Protein AF-A0A5P9HZI8-F1 (afdb_monomer_lite)

Structure (mmCIF, N/CA/C/O backbone):
data_AF-A0A5P9HZI8-F1
#
_entry.id   AF-A0A5P9HZI8-F1
#
loop_
_atom_site.group_PDB
_atom_site.id
_atom_site.type_symbol
_atom_site.label_atom_id
_atom_site.label_alt_id
_atom_site.label_comp_id
_atom_site.label_asym_id
_atom_site.label_entity_id
_atom_site.label_seq_id
_atom_site.pdbx_PDB_ins_code
_atom_site.Cartn_x
_atom_site.Cartn_y
_atom_site.Cartn_z
_atom_site.occupancy
_atom_site.B_iso_or_equiv
_atom_site.auth_seq_id
_atom_site.auth_comp_id
_atom_site.auth_asym_id
_atom_site.auth_atom_id
_atom_site.pdbx_PDB_model_num
ATOM 1 N N . MET A 1 1 ? -30.178 37.970 16.344 1.00 50.88 1 MET A N 1
ATOM 2 C CA . MET A 1 1 ? -30.312 36.517 16.113 1.00 50.88 1 MET A CA 1
ATOM 3 C C . MET A 1 1 ? -30.173 36.261 14.622 1.00 50.88 1 MET A C 1
ATOM 5 O O . MET A 1 1 ? -31.106 36.548 13.890 1.00 50.88 1 MET A O 1
ATOM 9 N N . VAL A 1 2 ? -29.017 35.777 14.167 1.00 48.56 2 VAL A N 1
ATOM 10 C CA . VAL A 1 2 ? -28.893 35.142 12.847 1.00 48.56 2 VAL A CA 1
ATOM 11 C C . VAL A 1 2 ? -28.293 33.771 13.100 1.00 48.56 2 VAL A C 1
ATOM 13 O O . VAL A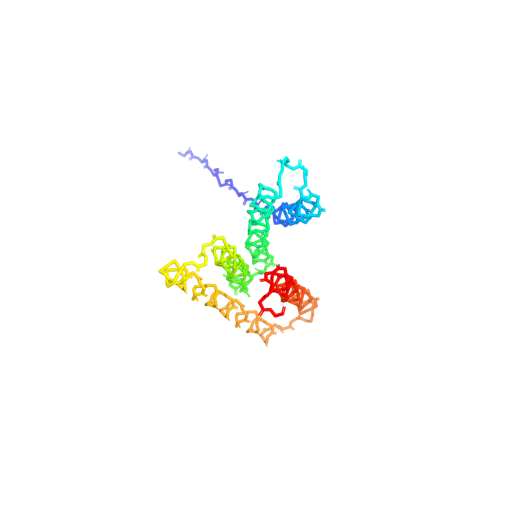 1 2 ? -27.108 33.619 13.374 1.00 48.56 2 VAL A O 1
ATOM 16 N N . ASN A 1 3 ? -29.199 32.802 13.122 1.00 58.09 3 ASN A N 1
ATOM 17 C CA . ASN A 1 3 ? -28.928 31.382 13.072 1.00 58.09 3 ASN A CA 1
ATOM 18 C C . ASN A 1 3 ? -28.465 31.066 11.646 1.00 58.09 3 ASN A C 1
ATOM 20 O O . ASN A 1 3 ? -29.224 31.297 10.712 1.00 58.09 3 ASN A O 1
ATOM 24 N N . ASN A 1 4 ? -27.243 30.569 11.481 1.00 48.00 4 ASN A N 1
ATOM 25 C CA . ASN A 1 4 ? -26.847 29.841 10.281 1.00 48.00 4 ASN A CA 1
ATOM 26 C C . ASN A 1 4 ? -25.904 28.715 10.696 1.00 48.00 4 ASN A C 1
ATOM 28 O O . ASN A 1 4 ? -24.690 28.759 10.508 1.00 48.00 4 ASN A O 1
ATOM 32 N N . ASN A 1 5 ? -26.520 27.688 11.281 1.00 50.75 5 ASN A N 1
ATOM 33 C CA . ASN A 1 5 ? -25.988 26.337 11.362 1.00 50.75 5 ASN A CA 1
ATOM 34 C C . ASN A 1 5 ? -25.784 25.768 9.946 1.00 50.75 5 ASN A C 1
ATOM 36 O O . ASN A 1 5 ? -26.508 24.878 9.514 1.00 50.75 5 ASN A O 1
ATOM 40 N N . ALA A 1 6 ? -24.772 26.246 9.228 1.00 46.34 6 ALA A N 1
ATOM 41 C CA . ALA A 1 6 ? -24.190 25.519 8.108 1.00 46.34 6 ALA A CA 1
ATOM 42 C C . ALA A 1 6 ? -23.081 24.600 8.642 1.00 46.34 6 ALA A C 1
ATOM 44 O O . ALA A 1 6 ? -21.942 24.632 8.186 1.00 46.34 6 ALA A O 1
ATOM 45 N N . ASN A 1 7 ? -23.420 23.763 9.629 1.00 43.84 7 ASN A N 1
ATOM 46 C CA . ASN A 1 7 ? -22.669 22.538 9.865 1.00 43.84 7 ASN A CA 1
ATOM 47 C C . ASN A 1 7 ? -23.012 21.617 8.695 1.00 43.84 7 ASN A C 1
ATOM 49 O O . ASN A 1 7 ? -23.912 20.781 8.776 1.00 43.84 7 ASN A O 1
ATOM 53 N N . ILE A 1 8 ? -22.329 21.833 7.569 1.00 50.44 8 ILE A N 1
ATOM 54 C CA . ILE A 1 8 ? -22.247 20.865 6.487 1.00 50.44 8 ILE A CA 1
ATOM 55 C C . ILE A 1 8 ? -21.550 19.664 7.120 1.00 50.44 8 ILE A C 1
ATOM 57 O O . ILE A 1 8 ? -20.326 19.578 7.154 1.00 50.44 8 ILE A O 1
ATOM 61 N N . ASN A 1 9 ? -22.350 18.771 7.702 1.00 44.31 9 ASN A N 1
ATOM 62 C CA . ASN A 1 9 ? -21.956 17.414 8.017 1.00 44.31 9 ASN A CA 1
ATOM 63 C C . ASN A 1 9 ? -21.540 16.808 6.680 1.00 44.31 9 ASN A C 1
ATOM 65 O O . ASN A 1 9 ? -22.367 16.267 5.943 1.00 44.31 9 ASN A O 1
ATOM 69 N N . LYS A 1 10 ? -20.263 16.975 6.329 1.00 50.47 10 LYS A N 1
ATOM 70 C CA . LYS A 1 10 ? -19.607 16.233 5.268 1.00 50.47 10 LYS A CA 1
ATOM 71 C C . LYS A 1 10 ? -19.619 14.797 5.768 1.00 50.47 10 LYS A C 1
ATOM 73 O O . LYS A 1 10 ? -18.762 14.375 6.533 1.00 50.47 10 LYS A O 1
ATOM 78 N N . LYS A 1 11 ? -20.721 14.111 5.480 1.00 55.41 11 LYS A N 1
ATOM 79 C CA . LYS A 1 11 ? -20.898 12.704 5.780 1.00 55.41 11 LYS A CA 1
ATOM 80 C C . LYS A 1 11 ? -19.888 12.021 4.875 1.00 55.41 11 LYS A C 1
ATOM 82 O O . LYS A 1 11 ? -20.127 11.917 3.677 1.00 55.41 11 LYS A O 1
ATOM 87 N N . ASP A 1 12 ? -18.717 11.720 5.426 1.00 65.06 12 ASP A N 1
ATOM 88 C CA . ASP A 1 12 ? -17.673 11.007 4.708 1.00 65.06 12 ASP A CA 1
ATOM 89 C C . ASP A 1 12 ? -18.300 9.727 4.152 1.00 65.06 12 ASP A C 1
ATOM 91 O O . ASP A 1 12 ? -18.733 8.851 4.906 1.00 65.06 12 ASP A O 1
ATOM 95 N N . ASP A 1 13 ? -18.435 9.662 2.828 1.00 85.38 13 ASP A N 1
ATOM 96 C CA . ASP A 1 13 ? -19.006 8.511 2.143 1.00 85.38 13 ASP A CA 1
ATOM 97 C C . ASP A 1 13 ? -17.926 7.429 2.066 1.00 85.38 13 ASP A C 1
ATOM 99 O O . ASP A 1 13 ? -17.204 7.293 1.079 1.00 85.38 13 ASP A O 1
ATOM 103 N N . VAL A 1 14 ? -17.758 6.712 3.180 1.00 88.50 14 VAL A N 1
ATOM 104 C CA . VAL A 1 14 ? -16.782 5.624 3.317 1.00 88.50 14 VAL A CA 1
ATOM 105 C C . VAL A 1 14 ? -16.928 4.584 2.191 1.00 88.50 14 VAL A C 1
ATOM 107 O O . VAL A 1 14 ? -15.905 4.208 1.618 1.00 88.50 14 VAL A O 1
ATOM 110 N N . PRO A 1 15 ? -18.147 4.149 1.791 1.00 91.69 15 PRO A N 1
ATOM 111 C CA . PRO A 1 15 ? -18.331 3.325 0.594 1.00 91.69 15 PRO A CA 1
ATOM 112 C C . PRO A 1 15 ? -17.703 3.912 -0.675 1.00 91.69 15 PRO A C 1
ATOM 114 O O . PRO A 1 15 ? -17.011 3.190 -1.395 1.00 91.69 15 PRO A O 1
ATOM 117 N N . PHE A 1 16 ? -17.903 5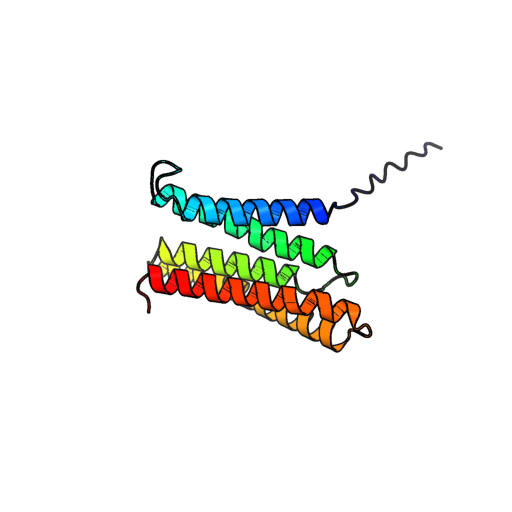.207 -0.942 1.00 93.31 16 PHE A N 1
ATOM 118 C CA . PHE A 1 16 ? -17.289 5.875 -2.091 1.00 93.31 16 PHE A CA 1
ATOM 119 C C . PHE A 1 16 ? -15.760 5.895 -1.986 1.00 93.31 16 PHE A C 1
ATOM 121 O O . PHE A 1 16 ? -15.079 5.577 -2.959 1.00 93.31 16 PHE A O 1
ATOM 128 N N . GLY A 1 17 ? -15.214 6.205 -0.807 1.00 92.62 17 GLY A N 1
ATOM 129 C CA . GLY A 1 17 ? -13.771 6.194 -0.563 1.00 92.62 17 GLY A CA 1
ATOM 130 C C . GLY A 1 17 ? -13.141 4.820 -0.815 1.00 92.62 17 GLY A C 1
ATOM 131 O O . GLY A 1 17 ? -12.161 4.713 -1.551 1.00 92.62 17 GLY A O 1
ATOM 132 N N . ILE A 1 18 ? -13.754 3.755 -0.292 1.00 90.81 18 ILE A N 1
ATOM 133 C CA . ILE A 1 18 ? -13.330 2.367 -0.533 1.00 90.81 18 ILE A CA 1
ATOM 134 C C . ILE A 1 18 ? -13.412 2.026 -2.027 1.00 90.81 18 ILE A C 1
ATOM 136 O O . ILE A 1 18 ? -12.470 1.460 -2.584 1.00 90.81 18 ILE A O 1
ATOM 140 N N . GLY A 1 19 ? -14.513 2.393 -2.693 1.00 94.25 19 GLY A N 1
ATOM 141 C CA . GLY A 1 19 ? -14.688 2.185 -4.132 1.00 94.25 19 GLY A CA 1
ATOM 142 C C . GLY A 1 19 ? -13.618 2.895 -4.965 1.00 94.25 19 GLY A C 1
ATOM 143 O O . GLY A 1 19 ? -13.073 2.312 -5.905 1.00 94.25 19 GLY A O 1
ATOM 144 N N . LEU A 1 20 ? -13.254 4.120 -4.586 1.00 95.69 20 LEU A N 1
ATOM 145 C CA . LEU A 1 20 ? -12.189 4.886 -5.226 1.00 95.69 20 LEU A CA 1
ATOM 146 C C . LEU A 1 20 ? -10.823 4.215 -5.030 1.00 95.69 20 LEU A C 1
ATOM 148 O O . LEU A 1 20 ? -10.078 4.053 -5.996 1.00 95.69 20 LEU A O 1
ATOM 152 N N . SER A 1 21 ? -10.510 3.759 -3.813 1.00 94.19 21 SER A N 1
ATOM 153 C CA . SER A 1 21 ? -9.269 3.029 -3.528 1.00 94.19 21 SER A CA 1
ATOM 154 C C . SER A 1 21 ? -9.149 1.749 -4.353 1.00 94.19 21 SER A C 1
ATOM 156 O O . SER A 1 21 ? -8.117 1.527 -4.986 1.00 94.19 21 SER A O 1
ATOM 158 N N . PHE A 1 22 ? -10.210 0.938 -4.422 1.00 92.44 22 PHE A N 1
ATOM 159 C CA . PHE A 1 22 ? -10.226 -0.249 -5.281 1.00 92.44 22 PHE A CA 1
ATOM 160 C C . PHE A 1 22 ? -10.112 0.097 -6.765 1.00 92.44 22 PHE A C 1
ATOM 162 O O . PHE A 1 22 ? -9.413 -0.606 -7.488 1.00 92.44 22 PHE A O 1
ATOM 169 N N . SER A 1 23 ? -10.732 1.188 -7.221 1.00 96.94 23 SER A N 1
ATOM 170 C CA . SER A 1 23 ? -10.614 1.639 -8.613 1.00 96.94 23 SER A CA 1
ATOM 171 C C . SER A 1 23 ? -9.161 1.950 -8.975 1.00 96.94 23 SER A C 1
ATOM 173 O O . SER A 1 23 ? -8.685 1.502 -10.014 1.00 96.94 23 SER A O 1
ATOM 175 N N . PHE A 1 24 ? -8.423 2.632 -8.093 1.00 96.38 24 PHE A N 1
ATOM 176 C CA . PHE A 1 24 ? -6.991 2.874 -8.285 1.00 96.38 24 PHE A CA 1
ATOM 177 C C . PHE A 1 24 ? -6.166 1.582 -8.291 1.00 96.38 24 PHE A C 1
ATOM 179 O O . PHE A 1 24 ? -5.290 1.430 -9.141 1.00 96.38 24 PHE A O 1
ATOM 186 N N . ILE A 1 25 ? -6.458 0.635 -7.392 1.00 90.38 25 ILE A N 1
ATOM 187 C CA . ILE A 1 25 ? -5.768 -0.665 -7.344 1.00 90.38 25 ILE A CA 1
ATOM 188 C C . ILE A 1 25 ? -6.014 -1.459 -8.634 1.00 90.38 25 ILE A C 1
ATOM 190 O O . ILE A 1 25 ? -5.065 -1.940 -9.250 1.00 90.38 25 ILE A O 1
ATOM 194 N N . PHE A 1 26 ? -7.268 -1.580 -9.078 1.00 92.50 26 PHE A N 1
ATOM 195 C CA . PHE A 1 26 ? -7.599 -2.314 -10.300 1.00 92.50 26 PHE A CA 1
ATOM 196 C C . PHE A 1 26 ? -7.035 -1.644 -11.549 1.00 92.50 26 PHE A C 1
ATOM 198 O O . PHE A 1 26 ? -6.512 -2.337 -12.420 1.00 92.50 26 PHE A O 1
ATOM 205 N N . LEU A 1 27 ? -7.073 -0.312 -11.616 1.00 95.06 27 LEU A N 1
ATOM 206 C CA . LEU A 1 27 ? -6.459 0.438 -12.706 1.00 95.06 27 LEU A CA 1
ATOM 207 C C . LEU A 1 27 ? -4.940 0.218 -12.749 1.00 95.06 27 LEU A C 1
ATOM 209 O O . LEU A 1 27 ? -4.393 -0.018 -13.823 1.00 95.06 27 LEU A O 1
ATOM 213 N N . ALA A 1 28 ? -4.269 0.231 -11.592 1.00 90.94 28 ALA A N 1
ATOM 214 C CA . ALA A 1 28 ? -2.839 -0.052 -11.494 1.00 90.94 28 ALA A CA 1
ATOM 215 C C . ALA A 1 28 ? -2.498 -1.452 -12.017 1.00 90.94 28 ALA A C 1
ATOM 217 O O . ALA A 1 28 ? -1.572 -1.598 -12.813 1.00 90.94 28 ALA A O 1
ATOM 218 N N . ILE A 1 29 ? -3.262 -2.468 -11.597 1.00 89.56 29 ILE A N 1
ATOM 219 C CA . ILE A 1 29 ? -3.078 -3.859 -12.034 1.00 89.56 29 ILE A CA 1
ATOM 220 C C . ILE A 1 29 ? -3.297 -3.979 -13.543 1.00 89.56 29 ILE A C 1
ATOM 222 O O . ILE A 1 29 ? -2.466 -4.571 -14.227 1.00 89.56 29 ILE A O 1
ATOM 226 N N . PHE A 1 30 ? -4.382 -3.401 -14.064 1.00 92.81 30 PHE A N 1
ATOM 227 C CA . PHE A 1 30 ? -4.687 -3.428 -15.492 1.00 92.81 30 PHE A CA 1
ATOM 228 C C . PHE A 1 30 ? -3.549 -2.817 -16.314 1.00 92.81 30 PHE A C 1
ATOM 230 O O . PHE A 1 30 ? -3.026 -3.471 -17.210 1.00 92.81 30 PHE A O 1
ATOM 237 N N . ILE A 1 31 ? -3.118 -1.602 -15.970 1.00 91.38 31 ILE A N 1
ATOM 238 C CA . ILE A 1 31 ? -2.050 -0.907 -16.696 1.00 91.38 31 ILE A CA 1
ATOM 239 C C . ILE A 1 31 ? -0.744 -1.702 -16.611 1.00 91.38 31 ILE A C 1
ATOM 241 O O . ILE A 1 31 ? -0.112 -1.935 -17.634 1.00 91.38 31 ILE A O 1
ATOM 245 N N . TYR A 1 32 ? -0.382 -2.211 -15.431 1.00 87.38 32 TYR A N 1
ATOM 246 C CA . TYR A 1 32 ? 0.825 -3.024 -15.258 1.00 87.38 32 TYR A CA 1
ATOM 247 C C . TYR A 1 32 ? 0.830 -4.300 -16.121 1.00 87.38 32 TYR A C 1
ATOM 249 O O . TYR A 1 32 ? 1.878 -4.692 -16.626 1.00 87.38 32 TYR A O 1
ATOM 257 N N . MET A 1 33 ? -0.328 -4.939 -16.331 1.00 87.50 33 MET A N 1
ATOM 258 C CA . MET A 1 33 ? -0.442 -6.134 -17.181 1.00 87.50 33 MET A CA 1
ATOM 259 C C . MET A 1 33 ? -0.313 -5.846 -18.684 1.00 87.50 33 MET A C 1
ATOM 261 O O . MET A 1 33 ? -0.009 -6.762 -19.445 1.00 87.50 33 MET A O 1
ATOM 265 N N . TYR A 1 34 ? -0.514 -4.598 -19.112 1.00 91.00 34 TYR A N 1
ATOM 266 C CA . TYR A 1 34 ? -0.401 -4.173 -20.507 1.00 91.00 34 TYR A CA 1
ATOM 267 C C . TYR A 1 34 ? 0.677 -3.087 -20.638 1.00 91.00 34 TYR A C 1
ATOM 269 O O . TYR A 1 34 ? 0.351 -1.906 -20.768 1.00 91.00 34 TYR A O 1
ATOM 277 N N . PRO A 1 35 ? 1.974 -3.455 -20.628 1.00 85.69 35 PRO A N 1
ATOM 278 C CA . PRO A 1 35 ? 3.082 -2.503 -20.532 1.00 85.69 35 PRO A CA 1
ATOM 279 C C . PRO A 1 35 ? 3.150 -1.468 -21.662 1.00 85.69 35 PRO A C 1
ATOM 281 O O . PRO A 1 35 ? 3.720 -0.396 -21.465 1.00 85.69 35 PRO A O 1
ATOM 284 N N . GLU A 1 36 ? 2.539 -1.738 -22.816 1.00 91.19 36 GLU A N 1
ATOM 285 C CA . GLU A 1 36 ? 2.472 -0.798 -23.942 1.00 91.19 36 GLU A CA 1
ATOM 286 C C . GLU A 1 36 ? 1.238 0.120 -23.928 1.00 91.19 36 GLU A C 1
ATOM 288 O O . GLU A 1 36 ? 1.154 1.034 -24.744 1.00 91.19 36 GLU A O 1
ATOM 293 N N . TYR A 1 37 ? 0.302 -0.054 -22.987 1.00 92.31 37 TYR A N 1
ATOM 294 C CA . TYR A 1 37 ? -0.956 0.705 -22.943 1.00 92.31 37 TYR A CA 1
ATOM 295 C C . TYR A 1 37 ? -0.744 2.226 -22.864 1.00 92.31 37 TYR A C 1
ATOM 297 O O . TYR A 1 37 ? -1.492 2.988 -23.472 1.00 92.31 37 TYR A O 1
ATOM 305 N N . LEU A 1 38 ? 0.294 2.675 -22.147 1.00 92.19 38 LEU A N 1
ATOM 306 C CA . LEU A 1 38 ? 0.663 4.093 -22.025 1.00 92.19 38 LEU A CA 1
ATOM 307 C C . LEU A 1 38 ? 1.816 4.512 -22.956 1.00 92.19 38 LEU A C 1
ATOM 309 O O . LEU A 1 38 ? 2.452 5.539 -22.726 1.00 92.19 38 LEU A O 1
ATOM 313 N N . GLY A 1 39 ? 2.108 3.728 -23.998 1.00 88.88 39 GLY A N 1
ATOM 314 C CA . GLY A 1 39 ? 3.145 4.048 -24.986 1.00 88.88 39 GLY A CA 1
ATOM 315 C C . GLY A 1 39 ? 4.575 3.699 -24.562 1.00 88.88 39 GLY A C 1
ATOM 316 O O . GLY A 1 39 ? 5.521 4.061 -25.258 1.00 88.88 39 GLY A O 1
ATOM 317 N N . GLY A 1 40 ? 4.758 2.994 -23.441 1.00 88.50 40 GLY A N 1
ATOM 318 C CA . GLY A 1 40 ? 6.058 2.460 -23.038 1.00 88.50 40 GLY A CA 1
ATOM 319 C C . GLY A 1 40 ? 6.051 1.823 -21.651 1.00 88.50 40 GLY A C 1
ATOM 320 O O . GLY A 1 40 ? 5.392 2.313 -20.732 1.00 88.50 40 GLY A O 1
ATOM 321 N N . SER A 1 41 ? 6.845 0.763 -21.481 1.00 86.38 41 SER A N 1
ATOM 322 C CA . SER A 1 41 ? 6.914 -0.015 -20.236 1.00 86.38 41 SER A CA 1
ATOM 323 C C . SER A 1 41 ? 7.311 0.833 -19.024 1.00 86.38 41 SER A C 1
ATOM 325 O O . SER A 1 41 ? 6.725 0.690 -17.954 1.00 86.38 41 SER A O 1
ATOM 327 N N . THR A 1 42 ? 8.244 1.774 -19.183 1.00 84.81 42 THR A N 1
ATOM 328 C CA . THR A 1 42 ? 8.676 2.668 -18.098 1.00 84.81 42 THR A CA 1
ATOM 329 C C . THR A 1 42 ? 7.549 3.582 -17.616 1.00 84.81 42 THR A C 1
ATOM 331 O O . THR A 1 42 ? 7.324 3.693 -16.412 1.00 84.81 42 THR A O 1
ATOM 334 N N . VAL A 1 43 ? 6.814 4.214 -18.539 1.00 88.12 43 VAL A N 1
ATOM 335 C CA . VAL A 1 43 ? 5.693 5.112 -18.204 1.00 88.12 43 VAL A CA 1
ATOM 336 C C . VAL A 1 43 ? 4.583 4.326 -17.516 1.00 88.12 43 VAL A C 1
ATOM 338 O O . VAL A 1 43 ? 4.069 4.755 -16.483 1.00 88.12 43 VAL A O 1
ATOM 341 N N . THR A 1 44 ? 4.278 3.143 -18.046 1.00 89.81 44 THR A N 1
ATOM 342 C CA . THR A 1 44 ? 3.333 2.192 -17.463 1.00 89.81 44 THR A CA 1
ATOM 343 C C . THR A 1 44 ? 3.696 1.851 -16.021 1.00 89.81 44 THR A C 1
ATOM 345 O O . THR A 1 44 ? 2.850 2.015 -15.144 1.00 89.81 44 THR A O 1
ATOM 348 N N . ILE A 1 45 ? 4.946 1.454 -15.752 1.00 85.25 45 ILE A N 1
ATOM 349 C CA . ILE A 1 45 ? 5.402 1.091 -14.401 1.00 85.25 45 ILE A CA 1
ATOM 350 C C . ILE A 1 45 ? 5.270 2.272 -13.436 1.00 85.25 45 ILE A C 1
ATOM 352 O O . ILE A 1 45 ? 4.797 2.095 -12.311 1.00 85.25 45 ILE A O 1
ATOM 356 N N . ILE A 1 46 ? 5.666 3.478 -13.852 1.00 87.69 46 ILE A N 1
ATOM 357 C CA . ILE A 1 46 ? 5.573 4.679 -13.008 1.00 87.69 46 ILE A CA 1
ATOM 358 C C . ILE A 1 46 ? 4.107 4.990 -12.690 1.00 87.69 46 ILE A C 1
ATOM 360 O O . ILE A 1 46 ? 3.751 5.193 -11.529 1.00 87.69 46 ILE A O 1
ATOM 364 N N . PHE A 1 47 ? 3.238 4.983 -13.700 1.00 92.19 47 PHE A N 1
ATOM 365 C CA . PHE A 1 47 ? 1.825 5.299 -13.517 1.00 92.19 47 PHE A CA 1
ATOM 366 C C . PHE A 1 47 ? 1.113 4.257 -12.645 1.00 92.19 47 PHE A C 1
ATOM 368 O O . PHE A 1 47 ? 0.428 4.620 -11.687 1.00 92.19 47 PHE A O 1
ATOM 375 N N . SER A 1 48 ? 1.331 2.961 -12.905 1.00 88.56 48 SER A N 1
ATOM 376 C CA . SER A 1 48 ? 0.770 1.886 -12.080 1.00 88.56 48 SER A CA 1
ATOM 377 C C . SER A 1 48 ? 1.245 1.984 -10.631 1.00 88.56 48 SER A C 1
ATOM 379 O O . SER A 1 48 ? 0.460 1.781 -9.708 1.00 88.56 48 SER A O 1
ATOM 381 N N . SER A 1 49 ? 2.510 2.361 -10.427 1.00 86.75 49 SER A N 1
ATOM 382 C CA . SER A 1 49 ? 3.113 2.543 -9.104 1.00 86.75 49 SER A CA 1
ATOM 383 C C . SER A 1 49 ? 2.467 3.677 -8.302 1.00 86.75 49 SER A C 1
ATOM 385 O O . SER A 1 49 ? 2.233 3.542 -7.103 1.00 86.75 49 SER A O 1
ATOM 387 N N . ILE A 1 50 ? 2.128 4.788 -8.957 1.00 92.25 50 ILE A N 1
ATOM 388 C CA . ILE A 1 50 ? 1.419 5.901 -8.312 1.00 92.25 50 ILE A CA 1
ATOM 389 C C . ILE A 1 50 ? -0.015 5.487 -7.966 1.00 92.25 50 ILE A C 1
ATOM 391 O O . ILE A 1 50 ? -0.472 5.718 -6.846 1.00 92.25 50 ILE A O 1
ATOM 395 N N . CYS A 1 51 ? -0.720 4.840 -8.899 1.00 93.69 51 CYS A N 1
ATOM 396 C CA . CYS A 1 51 ? -2.090 4.381 -8.672 1.00 93.69 51 CYS A CA 1
ATOM 397 C C . CYS A 1 51 ? -2.181 3.395 -7.501 1.00 93.69 51 CYS A C 1
ATOM 399 O O . CYS A 1 51 ? -3.027 3.572 -6.626 1.00 93.69 51 CYS A O 1
ATOM 401 N N . ILE A 1 52 ? -1.298 2.395 -7.428 1.00 90.12 52 ILE A N 1
ATOM 402 C CA . ILE A 1 52 ? -1.333 1.422 -6.330 1.00 90.12 52 ILE A CA 1
ATOM 403 C C . ILE A 1 52 ? -0.998 2.075 -4.982 1.00 90.12 52 ILE A C 1
ATOM 405 O O . ILE A 1 52 ? -1.635 1.748 -3.984 1.00 90.12 52 ILE A O 1
ATOM 409 N N . LEU A 1 53 ? -0.079 3.047 -4.944 1.00 91.38 53 LEU A N 1
ATOM 410 C CA . LEU A 1 53 ? 0.265 3.780 -3.723 1.00 91.38 53 LEU A CA 1
ATOM 411 C C . LEU A 1 53 ? -0.938 4.566 -3.186 1.00 91.38 53 LEU A C 1
ATOM 413 O O . LEU A 1 53 ? -1.289 4.427 -2.014 1.00 91.38 53 LEU A O 1
ATOM 417 N N . ILE A 1 54 ? -1.622 5.320 -4.053 1.00 94.00 54 ILE A N 1
ATOM 418 C CA . ILE A 1 54 ? -2.857 6.040 -3.698 1.00 94.00 54 ILE A CA 1
ATOM 419 C C . ILE A 1 54 ? -3.936 5.052 -3.242 1.00 94.00 54 ILE A C 1
ATOM 421 O O . ILE A 1 54 ? -4.600 5.281 -2.231 1.00 94.00 54 ILE A O 1
ATOM 425 N N . GLY A 1 55 ? -4.089 3.941 -3.963 1.00 93.00 55 GLY A N 1
ATOM 426 C CA . GLY A 1 55 ? -5.065 2.902 -3.657 1.00 93.00 55 GLY A CA 1
ATOM 427 C C . GLY A 1 55 ? -4.858 2.279 -2.278 1.00 93.00 55 GLY A C 1
ATOM 428 O O . GLY A 1 55 ? -5.790 2.238 -1.481 1.00 93.00 55 GLY A O 1
ATOM 429 N N . VAL A 1 56 ? -3.637 1.842 -1.961 1.00 90.62 56 VAL A N 1
ATOM 430 C CA . VAL A 1 56 ? -3.307 1.180 -0.687 1.00 90.62 56 VAL A CA 1
ATOM 431 C C . VAL A 1 56 ? -3.407 2.143 0.496 1.00 90.62 56 VAL A C 1
ATOM 433 O O . VAL A 1 56 ? -4.008 1.798 1.517 1.00 90.62 56 VAL A O 1
ATOM 436 N N . MET A 1 57 ? -2.864 3.359 0.365 1.00 93.81 57 MET A N 1
ATOM 437 C CA . MET A 1 57 ? -2.936 4.363 1.432 1.00 93.81 57 MET A CA 1
ATOM 438 C C . MET A 1 57 ? -4.377 4.819 1.667 1.00 93.81 57 MET A C 1
ATOM 440 O O . MET A 1 57 ? -4.830 4.858 2.811 1.00 93.81 57 MET A O 1
ATOM 444 N N . GLY A 1 58 ? -5.111 5.107 0.588 1.00 93.19 58 GLY A N 1
ATOM 445 C CA . GLY A 1 58 ? -6.521 5.481 0.651 1.00 93.19 58 GLY A CA 1
ATOM 446 C C . GLY A 1 58 ? -7.369 4.390 1.300 1.00 93.19 58 GLY A C 1
ATOM 447 O O . GLY A 1 58 ? -8.153 4.687 2.198 1.00 93.19 58 GLY A O 1
ATOM 448 N N . LEU A 1 59 ? -7.140 3.123 0.938 1.00 92.12 59 LEU A N 1
ATOM 449 C CA . LEU A 1 59 ? -7.882 2.002 1.506 1.00 92.12 59 LEU A CA 1
ATOM 450 C C . LEU A 1 59 ? -7.672 1.91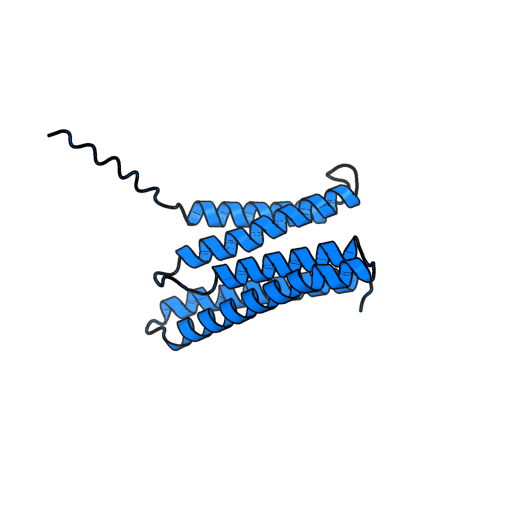7 3.020 1.00 92.12 59 LEU A C 1
ATOM 452 O O . LEU A 1 59 ? -8.643 1.790 3.757 1.00 92.12 59 LEU A O 1
ATOM 456 N N . GLY A 1 60 ? -6.431 2.031 3.503 1.00 91.06 60 GLY A N 1
ATOM 457 C CA . GLY A 1 60 ? -6.157 2.018 4.943 1.00 91.06 60 GLY A CA 1
ATOM 458 C C . GLY A 1 60 ? -6.858 3.149 5.699 1.00 91.06 60 GLY A C 1
ATOM 459 O O . GLY A 1 60 ? -7.443 2.918 6.758 1.00 91.06 60 GLY A O 1
ATOM 460 N N . ILE A 1 61 ? -6.861 4.358 5.129 1.00 92.38 61 ILE A N 1
ATOM 461 C CA . ILE A 1 61 ? -7.540 5.524 5.710 1.00 92.38 61 ILE A CA 1
ATOM 462 C C . ILE A 1 61 ? -9.055 5.296 5.782 1.00 92.38 61 ILE A C 1
ATOM 464 O O . ILE A 1 61 ? -9.659 5.534 6.827 1.00 92.38 61 ILE A O 1
ATOM 468 N N . GLU A 1 62 ? -9.679 4.814 4.707 1.00 91.62 62 GLU A N 1
ATOM 469 C CA . GLU A 1 62 ? -11.130 4.590 4.674 1.00 91.62 62 GLU A CA 1
ATOM 470 C C . GLU A 1 62 ? -11.557 3.396 5.541 1.00 91.62 62 GLU A C 1
ATOM 472 O O . GLU A 1 62 ? -12.565 3.467 6.244 1.00 91.62 62 GLU A O 1
ATOM 477 N N . LEU A 1 63 ? -10.755 2.327 5.596 1.00 89.06 63 LEU A N 1
ATOM 478 C CA . LEU A 1 63 ? -10.982 1.202 6.508 1.00 89.06 63 LEU A CA 1
ATOM 479 C C . LEU A 1 63 ? -10.907 1.629 7.978 1.00 89.06 63 LEU A C 1
ATOM 481 O O . LEU A 1 63 ? -11.665 1.118 8.804 1.00 89.06 63 LEU A O 1
ATOM 485 N N . ASN A 1 64 ? -10.049 2.594 8.317 1.00 89.31 64 ASN A N 1
ATOM 486 C CA . ASN A 1 64 ? -9.993 3.134 9.674 1.00 89.31 64 ASN A CA 1
ATOM 487 C C . ASN A 1 64 ? -11.313 3.811 10.071 1.00 89.31 64 ASN A C 1
ATOM 489 O O . ASN A 1 64 ? -11.745 3.668 11.212 1.00 89.31 64 ASN A O 1
ATOM 493 N N . LYS A 1 65 ? -11.992 4.477 9.125 1.00 87.25 65 LYS A N 1
ATOM 494 C CA . LYS A 1 65 ? -13.296 5.123 9.360 1.00 87.25 65 LYS A CA 1
ATOM 495 C C . LYS A 1 65 ? -14.438 4.129 9.574 1.00 87.25 65 LYS A C 1
ATOM 497 O O . LYS A 1 65 ? -15.425 4.481 10.213 1.00 87.25 65 LYS A O 1
ATOM 502 N N . LEU A 1 66 ? -14.321 2.894 9.071 1.00 83.12 66 LEU A N 1
ATOM 503 C CA . LEU A 1 66 ? -15.303 1.834 9.344 1.00 83.12 66 LEU A CA 1
ATOM 504 C C . LEU A 1 66 ? -15.272 1.362 10.799 1.00 83.12 66 LEU A C 1
ATOM 506 O O . LEU A 1 66 ? -16.216 0.717 11.260 1.00 83.12 66 LEU A O 1
ATOM 510 N N . ASN A 1 67 ? -14.192 1.645 11.524 1.00 73.38 67 ASN A N 1
ATOM 511 C CA . ASN A 1 67 ? -14.079 1.261 12.914 1.00 73.38 67 ASN A CA 1
ATOM 512 C C . ASN A 1 67 ? -14.593 2.386 13.818 1.00 73.38 67 ASN A C 1
ATOM 514 O O . ASN A 1 67 ? -14.105 3.509 13.781 1.00 73.38 67 ASN A O 1
ATOM 518 N N . GLU A 1 68 ? -15.526 2.066 14.714 1.00 68.06 68 GLU A N 1
ATOM 519 C CA . GLU A 1 68 ? -16.044 3.021 15.710 1.00 68.06 68 GLU A CA 1
ATOM 520 C C . GLU A 1 68 ? -14.962 3.509 16.695 1.00 68.06 68 GLU A C 1
ATOM 522 O O . GLU A 1 68 ? -15.153 4.484 17.423 1.00 68.06 68 GLU A O 1
ATOM 527 N N . ARG A 1 69 ? -13.807 2.831 16.748 1.00 66.56 69 ARG A N 1
ATOM 528 C CA . ARG A 1 69 ? -12.664 3.242 17.565 1.00 66.56 69 ARG A CA 1
ATOM 529 C C . ARG A 1 69 ? -11.768 4.186 16.779 1.00 66.56 69 ARG A C 1
ATOM 531 O O . ARG A 1 69 ? -11.273 3.827 15.720 1.00 66.56 69 ARG A O 1
ATOM 538 N N . LYS A 1 70 ? -11.448 5.330 17.390 1.00 63.28 70 LYS A N 1
ATOM 539 C CA . LYS A 1 70 ? -10.628 6.426 16.841 1.00 63.28 70 LYS A CA 1
ATOM 540 C C . LYS A 1 70 ? -9.173 6.057 16.466 1.00 63.28 70 LYS A C 1
ATOM 542 O O . LYS A 1 70 ? -8.390 6.953 16.186 1.00 63.28 70 LYS A O 1
ATOM 547 N N . ASN A 1 71 ? -8.785 4.781 16.514 1.00 72.81 71 ASN A N 1
ATOM 548 C CA . ASN A 1 71 ? -7.439 4.311 16.186 1.00 72.81 71 ASN A CA 1
ATOM 549 C C . ASN A 1 71 ? -7.452 2.796 15.911 1.00 72.81 71 ASN A C 1
ATOM 551 O O . ASN A 1 71 ? -7.001 1.987 16.728 1.00 72.81 71 ASN A O 1
ATOM 555 N N . SER A 1 72 ? -8.068 2.381 14.802 1.00 81.88 72 SER A N 1
ATOM 556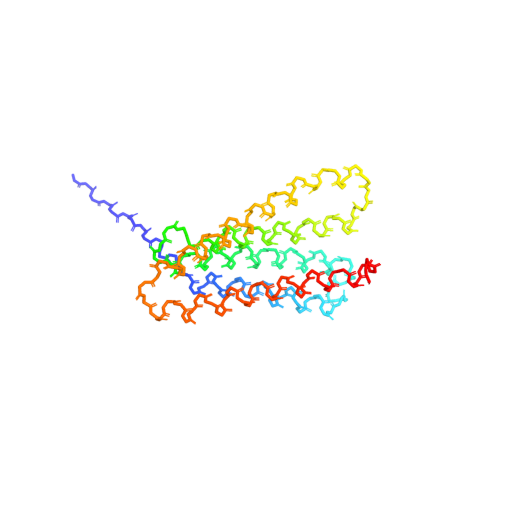 C CA . SER A 1 72 ? -8.158 0.952 14.474 1.00 81.88 72 SER A CA 1
ATOM 557 C C . SER A 1 72 ? -6.802 0.331 14.126 1.00 81.88 72 SER A C 1
ATOM 559 O O . SER A 1 72 ? -6.619 -0.870 14.311 1.00 81.88 72 SER A O 1
ATOM 561 N N . GLY A 1 73 ? -5.861 1.157 13.655 1.00 88.06 73 GLY A N 1
ATOM 562 C CA . GLY A 1 73 ? -4.580 0.737 13.099 1.00 88.06 73 GLY A CA 1
ATOM 563 C C . GLY A 1 73 ? -4.585 0.562 11.578 1.00 88.06 73 GLY A C 1
ATOM 564 O O . GLY A 1 73 ? -3.508 0.427 11.002 1.00 88.06 73 GLY A O 1
ATOM 565 N N . PHE A 1 74 ? -5.749 0.592 10.912 1.00 90.19 74 PHE A N 1
ATOM 566 C CA . PHE A 1 74 ? -5.832 0.445 9.451 1.00 90.19 74 PHE A CA 1
ATOM 567 C C . PHE A 1 74 ? -5.175 1.602 8.686 1.00 90.19 74 PHE A C 1
ATOM 569 O O . PHE A 1 74 ? -4.588 1.378 7.629 1.00 90.19 74 PHE A O 1
ATOM 576 N N . ASP A 1 75 ? -5.225 2.817 9.227 1.00 92.81 75 ASP A N 1
ATOM 577 C CA . ASP A 1 75 ? -4.581 4.006 8.667 1.00 92.81 75 ASP A CA 1
ATOM 578 C C . ASP A 1 75 ? -3.055 3.885 8.703 1.00 92.81 75 ASP A C 1
ATOM 580 O O . ASP A 1 75 ? -2.406 3.983 7.663 1.00 92.81 75 ASP A O 1
ATOM 584 N N . ASN A 1 76 ? -2.489 3.585 9.873 1.00 94.06 76 ASN A N 1
ATOM 585 C CA . ASN A 1 76 ? -1.053 3.379 10.046 1.00 94.06 76 ASN A CA 1
ATOM 586 C C . ASN A 1 76 ? -0.553 2.212 9.191 1.00 94.06 76 ASN A C 1
ATOM 588 O O . ASN A 1 76 ? 0.494 2.327 8.553 1.00 94.06 76 ASN A O 1
ATOM 592 N N . LEU A 1 77 ? -1.325 1.121 9.119 1.00 92.50 77 LEU A N 1
ATOM 593 C CA . LEU A 1 77 ? -0.998 -0.019 8.270 1.00 92.50 77 LEU A CA 1
ATOM 594 C C . LEU A 1 77 ? -1.008 0.374 6.786 1.00 92.50 77 LEU A C 1
ATOM 596 O O . LEU A 1 77 ? -0.033 0.116 6.089 1.00 92.50 77 LEU A O 1
ATOM 600 N N . GLY A 1 78 ? -2.065 1.028 6.295 1.00 92.12 78 GLY A N 1
ATOM 601 C CA . GLY A 1 78 ? -2.158 1.448 4.892 1.00 92.12 78 GLY A CA 1
ATOM 602 C C . GLY A 1 78 ? -1.089 2.463 4.492 1.00 92.12 78 GLY A C 1
ATOM 603 O O . GLY A 1 78 ? -0.476 2.321 3.435 1.00 92.12 78 GLY A O 1
ATOM 604 N N . ILE A 1 79 ? -0.807 3.446 5.350 1.00 94.81 79 ILE A N 1
ATOM 605 C CA . ILE A 1 79 ? 0.273 4.421 5.143 1.00 94.81 79 ILE A CA 1
ATOM 606 C C . ILE A 1 79 ? 1.632 3.716 5.145 1.00 94.81 79 ILE A C 1
ATOM 608 O O . ILE A 1 79 ? 2.435 3.943 4.243 1.00 94.81 79 ILE A O 1
ATOM 612 N N . GLY A 1 80 ? 1.881 2.831 6.113 1.00 94.81 80 GLY A N 1
ATOM 613 C CA . GLY A 1 80 ? 3.127 2.073 6.203 1.00 94.81 80 GLY A CA 1
ATOM 614 C C . GLY A 1 80 ? 3.370 1.197 4.973 1.00 94.81 80 GLY A C 1
ATOM 615 O O . GLY A 1 80 ? 4.469 1.197 4.425 1.00 94.81 80 GLY A O 1
ATOM 616 N N . LEU A 1 81 ? 2.332 0.519 4.479 1.00 90.19 81 LEU A N 1
ATOM 617 C CA . LEU A 1 81 ? 2.392 -0.269 3.246 1.00 90.19 81 LEU A CA 1
ATOM 618 C C . LEU A 1 81 ? 2.626 0.597 2.005 1.00 90.19 81 LEU A C 1
ATOM 620 O O . LEU A 1 81 ? 3.437 0.234 1.156 1.00 90.19 81 LEU A O 1
ATOM 624 N N . GLY A 1 82 ? 1.973 1.757 1.916 1.00 90.81 82 GLY A N 1
ATOM 625 C CA . GLY A 1 82 ? 2.218 2.724 0.846 1.00 90.81 82 GLY A CA 1
ATOM 626 C C . GLY A 1 82 ? 3.661 3.231 0.834 1.00 90.81 82 GLY A C 1
ATOM 627 O O . GLY A 1 82 ? 4.291 3.268 -0.221 1.00 90.81 82 GLY A O 1
ATOM 628 N N . LEU A 1 83 ? 4.220 3.551 2.006 1.00 93.62 83 LEU A N 1
ATOM 629 C CA . LEU A 1 83 ? 5.621 3.959 2.148 1.00 93.62 83 LEU A CA 1
ATOM 630 C C . LEU A 1 83 ? 6.599 2.822 1.836 1.00 93.62 83 LEU A C 1
ATOM 632 O O . LEU A 1 83 ? 7.642 3.072 1.235 1.00 93.62 83 LEU A O 1
ATOM 636 N N . LEU A 1 84 ? 6.270 1.579 2.199 1.00 90.88 84 LEU A N 1
ATOM 637 C CA . LEU A 1 84 ? 7.085 0.414 1.847 1.00 90.88 84 LEU A CA 1
ATOM 638 C C . LEU A 1 84 ? 7.132 0.229 0.330 1.00 90.88 84 LEU A C 1
ATOM 640 O O . LEU A 1 84 ? 8.197 -0.003 -0.240 1.00 90.88 84 LEU A O 1
ATOM 644 N N . PHE A 1 85 ? 5.980 0.374 -0.324 1.00 87.00 85 PHE A N 1
ATOM 645 C CA . PHE A 1 85 ? 5.882 0.301 -1.773 1.00 87.00 85 PHE A CA 1
ATOM 646 C C . PHE A 1 85 ? 6.664 1.440 -2.441 1.00 87.00 85 PHE A C 1
ATOM 648 O O . PHE A 1 85 ? 7.447 1.194 -3.356 1.00 87.00 85 PHE A O 1
ATOM 655 N N . LEU A 1 86 ? 6.535 2.670 -1.929 1.00 89.81 86 LEU A N 1
ATOM 656 C CA . LEU A 1 86 ? 7.317 3.825 -2.376 1.00 89.81 86 LEU A CA 1
ATOM 657 C C . LEU A 1 86 ? 8.823 3.573 -2.268 1.00 89.81 86 LEU A C 1
ATOM 659 O O . LEU A 1 86 ? 9.563 3.845 -3.210 1.00 89.81 86 LEU A O 1
ATOM 663 N N . TRP A 1 87 ? 9.273 3.038 -1.132 1.00 93.06 87 TRP A N 1
ATOM 664 C CA . TRP A 1 87 ? 10.669 2.675 -0.929 1.00 93.06 87 TRP A CA 1
ATOM 665 C C . TRP A 1 87 ? 11.141 1.647 -1.964 1.00 93.06 87 TRP A C 1
ATOM 667 O O . TRP A 1 87 ? 12.192 1.846 -2.571 1.00 93.06 87 TRP A O 1
ATOM 677 N N . ALA A 1 88 ? 10.356 0.594 -2.212 1.00 86.19 88 ALA A N 1
ATOM 678 C CA . ALA A 1 88 ? 10.708 -0.446 -3.176 1.00 86.19 88 ALA A CA 1
ATOM 679 C C . ALA A 1 88 ? 10.853 0.115 -4.602 1.00 86.19 88 ALA A C 1
ATOM 681 O O . ALA A 1 88 ? 11.818 -0.205 -5.297 1.00 86.19 88 ALA A O 1
ATOM 682 N N . ILE A 1 89 ? 9.945 1.010 -5.011 1.00 85.88 89 ILE A N 1
ATOM 683 C CA . ILE A 1 89 ? 10.022 1.712 -6.300 1.00 85.88 89 ILE A CA 1
ATOM 684 C C . ILE A 1 89 ? 11.298 2.557 -6.379 1.00 85.88 89 ILE A C 1
ATOM 686 O O . ILE A 1 89 ? 12.037 2.475 -7.359 1.00 85.88 89 ILE A O 1
ATOM 690 N N . LEU A 1 90 ? 11.572 3.373 -5.356 1.00 88.56 90 LEU A N 1
ATOM 691 C CA . LEU A 1 90 ? 12.744 4.251 -5.350 1.00 88.56 90 LEU A CA 1
ATOM 692 C C . LEU A 1 90 ? 14.050 3.455 -5.390 1.00 88.56 90 LEU A C 1
ATOM 694 O O . LEU A 1 90 ? 14.954 3.820 -6.137 1.00 88.56 90 LEU A O 1
ATOM 698 N N . HIS A 1 91 ? 14.137 2.359 -4.636 1.00 88.00 91 HIS A N 1
ATOM 699 C CA . HIS A 1 91 ? 15.306 1.485 -4.645 1.00 88.00 91 HIS A CA 1
ATOM 700 C C . HIS A 1 91 ? 15.536 0.849 -6.022 1.00 88.00 91 HIS A C 1
ATOM 702 O O . HIS A 1 91 ? 16.676 0.769 -6.476 1.00 88.00 91 HIS A O 1
ATOM 708 N N . TYR A 1 92 ? 14.460 0.449 -6.707 1.00 84.06 92 TYR A N 1
ATOM 709 C CA . TYR A 1 92 ? 14.544 -0.126 -8.046 1.00 84.06 92 TYR A CA 1
ATOM 710 C C . TYR A 1 92 ? 15.079 0.863 -9.088 1.00 84.06 92 TYR A C 1
ATOM 712 O O . TYR A 1 92 ? 16.001 0.537 -9.833 1.00 84.06 92 TYR A O 1
ATOM 720 N N . PHE A 1 93 ? 14.512 2.070 -9.143 1.00 84.75 93 PHE A N 1
ATOM 721 C CA . PHE A 1 93 ? 14.903 3.063 -10.148 1.00 84.75 93 PHE A CA 1
ATOM 722 C C . PHE A 1 93 ? 16.233 3.755 -9.827 1.00 84.75 93 PHE A C 1
ATOM 724 O O . PHE A 1 93 ? 16.920 4.212 -10.740 1.00 84.75 93 PHE A O 1
ATOM 731 N N . PHE A 1 94 ? 16.613 3.827 -8.549 1.00 89.69 94 PHE A N 1
ATOM 732 C CA . PHE A 1 94 ? 17.814 4.525 -8.096 1.00 89.69 94 PHE A CA 1
ATOM 733 C C . PHE A 1 94 ? 18.673 3.645 -7.173 1.00 89.69 94 PHE A C 1
ATOM 735 O O . PHE A 1 94 ? 18.851 3.984 -6.000 1.00 89.69 94 PHE A O 1
ATOM 742 N N . PRO A 1 95 ? 19.286 2.557 -7.682 1.00 84.62 95 PRO A N 1
ATOM 743 C CA . PRO A 1 95 ? 20.081 1.619 -6.883 1.00 84.62 95 PRO A CA 1
ATOM 744 C C . PRO A 1 95 ? 21.476 2.169 -6.514 1.00 84.62 95 PRO A C 1
ATOM 746 O O . PRO A 1 95 ? 22.453 1.430 -6.408 1.00 84.62 95 PRO A O 1
ATOM 749 N N . TYR A 1 96 ? 21.602 3.483 -6.327 1.00 90.25 96 TYR A N 1
ATOM 750 C CA . TYR A 1 96 ? 22.847 4.142 -5.950 1.00 90.25 96 TYR A CA 1
ATOM 751 C C . TYR A 1 96 ? 23.032 4.113 -4.435 1.00 90.25 96 TYR A C 1
ATOM 753 O O . TYR A 1 96 ? 22.102 4.388 -3.680 1.00 90.25 96 TYR A O 1
ATOM 761 N N . LEU A 1 97 ? 24.262 3.872 -3.976 1.00 88.56 97 LEU A N 1
ATOM 762 C CA . LEU A 1 97 ? 24.576 3.722 -2.550 1.00 88.56 97 LEU A CA 1
ATOM 763 C C . LEU A 1 97 ? 24.116 4.923 -1.704 1.00 88.56 97 LEU A C 1
ATOM 765 O O . LEU A 1 97 ? 23.505 4.734 -0.656 1.00 88.56 97 LEU A O 1
ATOM 769 N N . LEU A 1 98 ? 24.351 6.153 -2.170 1.00 91.38 98 LEU A N 1
ATOM 770 C CA . LEU A 1 98 ? 23.923 7.368 -1.463 1.00 91.38 98 LEU A CA 1
ATOM 771 C C . LEU A 1 98 ? 22.398 7.526 -1.424 1.00 91.38 98 LEU A C 1
ATOM 773 O O . LEU A 1 98 ? 21.849 7.923 -0.398 1.00 91.38 98 LEU A O 1
ATOM 777 N N . VAL A 1 99 ? 21.708 7.190 -2.519 1.00 90.56 99 VAL A N 1
ATOM 778 C CA . VAL A 1 99 ? 20.241 7.246 -2.569 1.00 90.56 99 VAL A CA 1
ATOM 779 C C . VAL A 1 99 ? 19.651 6.200 -1.630 1.00 90.56 99 VAL A C 1
ATOM 781 O O . VAL A 1 99 ? 18.733 6.519 -0.882 1.00 90.56 99 VAL A O 1
ATOM 784 N N . ASN A 1 100 ? 20.239 5.002 -1.577 1.00 89.12 100 ASN A N 1
ATOM 785 C CA . ASN A 1 100 ? 19.842 3.934 -0.661 1.00 89.12 100 ASN A CA 1
ATOM 786 C C . ASN A 1 100 ? 19.913 4.370 0.809 1.00 89.12 100 ASN A C 1
ATOM 788 O O . ASN A 1 100 ? 18.979 4.104 1.563 1.00 89.12 100 ASN A O 1
ATOM 792 N N . TRP A 1 101 ? 20.965 5.095 1.207 1.00 93.75 101 TRP A N 1
ATOM 793 C CA . TRP A 1 101 ? 21.059 5.674 2.553 1.00 93.75 101 TRP A CA 1
ATOM 794 C C . TRP A 1 101 ? 19.947 6.684 2.846 1.00 93.75 101 TRP A C 1
ATOM 796 O O . TRP A 1 101 ? 19.401 6.687 3.948 1.00 93.75 101 TRP A O 1
ATOM 806 N N . LEU A 1 102 ? 19.577 7.512 1.868 1.00 93.00 102 LEU A N 1
ATOM 807 C CA . LEU A 1 102 ? 18.507 8.497 2.029 1.00 93.00 102 LEU A CA 1
ATOM 808 C C . LEU A 1 102 ? 17.125 7.831 2.131 1.00 93.00 102 LEU A C 1
ATOM 810 O O . LEU A 1 102 ? 16.346 8.143 3.032 1.00 93.00 102 LEU A O 1
ATOM 814 N N . ILE A 1 103 ? 16.819 6.882 1.241 1.00 93.81 103 ILE A N 1
ATOM 815 C CA . ILE A 1 103 ? 15.518 6.190 1.224 1.00 93.81 103 ILE A CA 1
ATOM 816 C C . ILE A 1 103 ? 15.358 5.208 2.392 1.00 93.81 103 ILE A C 1
ATOM 818 O O . ILE A 1 103 ? 14.238 4.799 2.689 1.00 93.81 103 ILE A O 1
ATOM 822 N N . LEU A 1 104 ? 16.435 4.865 3.105 1.00 92.50 104 LEU A N 1
ATOM 823 C CA . LEU A 1 104 ? 16.372 4.049 4.321 1.00 92.50 104 LEU A CA 1
ATOM 824 C C . LEU A 1 104 ? 15.503 4.701 5.410 1.00 92.50 104 LEU A C 1
ATOM 826 O O . LEU A 1 104 ? 14.834 4.003 6.168 1.00 92.50 104 LEU A O 1
ATOM 830 N N . ILE A 1 105 ? 15.426 6.036 5.435 1.00 94.44 105 ILE A N 1
ATOM 831 C CA . ILE A 1 105 ? 14.515 6.778 6.319 1.00 94.44 105 ILE A CA 1
ATOM 832 C C . ILE A 1 105 ? 13.048 6.482 5.964 1.00 94.44 105 ILE A C 1
ATOM 834 O O . ILE A 1 105 ? 12.224 6.281 6.855 1.00 94.44 105 ILE A O 1
ATOM 838 N N . ILE A 1 106 ? 12.717 6.401 4.671 1.00 94.69 106 ILE A N 1
ATOM 839 C CA . ILE A 1 106 ? 11.365 6.050 4.202 1.00 94.69 106 ILE A CA 1
ATOM 840 C C . ILE A 1 106 ? 11.022 4.623 4.634 1.00 94.69 106 ILE A C 1
ATOM 842 O O . ILE A 1 106 ? 9.940 4.393 5.173 1.00 94.69 106 ILE A O 1
ATOM 846 N N . LEU A 1 107 ? 11.960 3.685 4.466 1.00 92.56 107 LEU A N 1
ATOM 847 C CA . LEU A 1 107 ? 11.800 2.305 4.928 1.00 92.56 107 LEU A CA 1
ATOM 848 C C . LEU A 1 107 ? 11.562 2.239 6.442 1.00 92.56 107 LEU A C 1
ATOM 850 O O . LEU A 1 107 ? 10.701 1.493 6.903 1.00 92.56 107 LEU A O 1
ATOM 854 N N . PHE A 1 108 ? 12.282 3.045 7.220 1.00 94.69 108 PHE A N 1
ATOM 855 C CA . PHE A 1 108 ? 12.103 3.111 8.666 1.00 94.69 108 PHE A CA 1
ATOM 856 C C . PHE A 1 108 ? 10.681 3.553 9.051 1.00 94.69 108 PHE A C 1
ATOM 858 O O . PHE A 1 108 ? 10.022 2.881 9.848 1.00 94.69 108 PHE A O 1
ATOM 865 N N . PHE A 1 109 ? 10.156 4.620 8.437 1.00 96.81 109 PHE A N 1
ATOM 866 C CA . PHE A 1 109 ? 8.767 5.047 8.656 1.00 96.81 109 PHE A CA 1
ATOM 867 C C . PHE A 1 109 ? 7.743 4.021 8.165 1.00 96.81 109 PHE A C 1
ATOM 869 O O . PHE A 1 109 ? 6.723 3.819 8.826 1.00 96.81 109 PHE A O 1
ATOM 876 N N . ALA A 1 110 ? 8.019 3.342 7.050 1.00 94.19 110 ALA A N 1
ATOM 877 C CA . ALA A 1 110 ? 7.177 2.263 6.550 1.00 94.19 110 ALA A CA 1
ATOM 878 C C . ALA A 1 110 ? 7.037 1.140 7.588 1.00 94.19 110 ALA A C 1
ATOM 880 O O . ALA A 1 110 ? 5.923 0.737 7.925 1.00 94.19 110 ALA A O 1
ATOM 881 N N . ILE A 1 111 ? 8.160 0.696 8.163 1.00 93.56 111 ILE A N 1
ATOM 882 C CA . ILE A 1 111 ? 8.185 -0.330 9.212 1.00 93.56 111 ILE A CA 1
ATOM 883 C C . ILE A 1 111 ? 7.433 0.150 10.459 1.00 93.56 111 ILE A C 1
ATOM 885 O O . ILE A 1 111 ? 6.617 -0.602 10.989 1.00 93.56 111 ILE A O 1
ATOM 889 N N . ILE A 1 112 ? 7.639 1.393 10.909 1.00 96.25 112 ILE A N 1
ATOM 890 C CA . ILE A 1 112 ? 6.896 1.954 12.052 1.00 96.25 112 ILE A CA 1
ATOM 891 C C . ILE A 1 112 ? 5.387 1.949 11.787 1.00 96.25 112 ILE A C 1
ATOM 893 O O . ILE A 1 112 ? 4.618 1.523 12.652 1.00 96.25 112 ILE A O 1
ATOM 897 N N . GLY A 1 113 ? 4.949 2.396 10.607 1.00 94.94 113 GLY A N 1
ATOM 898 C CA . GLY A 1 113 ? 3.535 2.417 10.228 1.00 94.94 113 GLY A CA 1
ATOM 899 C C . GLY A 1 113 ? 2.921 1.017 10.230 1.00 94.94 113 GLY A C 1
ATOM 900 O O . GLY A 1 113 ? 1.890 0.791 10.861 1.00 94.94 113 GLY A O 1
ATOM 901 N N . ILE A 1 114 ? 3.610 0.045 9.625 1.00 93.38 114 ILE A N 1
ATOM 902 C CA . ILE A 1 114 ? 3.165 -1.354 9.591 1.00 93.38 114 ILE A CA 1
ATOM 903 C C . ILE A 1 114 ? 3.089 -1.939 11.004 1.00 93.38 114 ILE A C 1
ATOM 905 O O . ILE A 1 114 ? 2.066 -2.513 11.372 1.00 93.38 114 ILE A O 1
ATOM 909 N N . MET A 1 115 ? 4.137 -1.780 11.815 1.00 92.50 115 MET A N 1
ATOM 910 C CA . MET A 1 115 ? 4.199 -2.371 13.155 1.00 92.50 115 MET A CA 1
ATOM 911 C C . MET A 1 115 ? 3.188 -1.740 14.112 1.00 92.50 115 MET A C 1
ATOM 913 O O . MET A 1 115 ? 2.499 -2.459 14.832 1.00 92.50 115 MET A O 1
ATOM 917 N N . SER A 1 116 ? 3.046 -0.412 14.098 1.00 93.31 116 SER A N 1
ATOM 918 C CA . SER A 1 116 ? 2.041 0.285 14.912 1.00 93.31 116 SER A CA 1
ATOM 919 C C . SER A 1 116 ? 0.614 -0.031 14.458 1.00 93.31 116 SER A C 1
ATOM 921 O O . SER A 1 116 ? -0.256 -0.266 15.298 1.00 93.31 116 SER A O 1
ATOM 923 N N . GLY A 1 117 ? 0.377 -0.114 13.145 1.00 92.06 117 GLY A N 1
ATOM 924 C CA . GLY A 1 117 ? -0.898 -0.540 12.576 1.00 92.06 117 GLY A CA 1
ATOM 925 C C . GLY A 1 117 ? -1.274 -1.956 13.008 1.00 92.06 117 GLY A C 1
ATOM 926 O O . GLY A 1 117 ? -2.361 -2.169 13.542 1.00 92.06 117 GLY A O 1
ATOM 927 N N . LEU A 1 118 ? -0.348 -2.911 12.876 1.00 89.56 118 LEU A N 1
ATOM 928 C CA . LEU A 1 118 ? -0.542 -4.292 13.323 1.00 89.56 118 LEU A CA 1
ATOM 929 C C . LEU A 1 118 ? -0.770 -4.397 14.832 1.00 89.56 118 LEU A C 1
ATOM 931 O O . LEU A 1 118 ? -1.694 -5.089 15.255 1.00 89.56 118 LEU A O 1
ATOM 935 N N . ALA A 1 119 ? 0.025 -3.703 15.648 1.00 88.94 119 ALA A N 1
ATOM 936 C CA . ALA A 1 119 ? -0.137 -3.715 17.099 1.00 88.94 119 ALA A CA 1
ATOM 937 C C . ALA A 1 119 ? -1.522 -3.196 17.521 1.00 88.94 119 ALA A C 1
ATOM 939 O O . ALA A 1 119 ? -2.185 -3.810 18.361 1.00 88.94 119 ALA A O 1
ATOM 940 N N . ASN A 1 120 ? -1.996 -2.113 16.895 1.00 89.94 120 ASN A N 1
ATOM 941 C CA . ASN A 1 120 ? -3.331 -1.569 17.142 1.00 89.94 120 ASN A CA 1
ATOM 942 C C . ASN A 1 120 ? -4.431 -2.542 16.707 1.00 89.94 120 ASN A C 1
ATOM 944 O O . ASN A 1 120 ? -5.382 -2.757 17.459 1.00 89.94 120 ASN A O 1
ATOM 948 N N . LEU A 1 121 ? -4.288 -3.180 15.544 1.00 86.88 121 LEU A N 1
ATOM 949 C CA . LEU A 1 121 ? -5.242 -4.178 15.059 1.00 86.88 121 LEU A CA 1
ATOM 950 C C . LEU A 1 121 ? -5.325 -5.383 16.004 1.00 86.88 121 LEU A C 1
ATOM 952 O O . LEU A 1 121 ? -6.420 -5.767 16.412 1.00 86.88 121 LEU A O 1
ATOM 956 N N . ILE A 1 122 ? -4.183 -5.927 16.430 1.00 85.44 122 ILE A N 1
ATOM 957 C CA . ILE A 1 122 ? -4.120 -7.037 17.393 1.00 85.44 122 ILE A CA 1
ATOM 958 C C . ILE A 1 122 ? -4.770 -6.631 18.721 1.00 85.44 122 ILE A C 1
ATOM 960 O O . ILE A 1 122 ? -5.623 -7.353 19.237 1.00 85.44 122 ILE A O 1
ATOM 964 N N . SER A 1 123 ? -4.430 -5.455 19.255 1.00 85.56 123 SER A N 1
ATOM 965 C CA . SER A 1 123 ? -5.023 -4.933 20.494 1.00 85.56 123 SER A CA 1
ATOM 966 C C . SER A 1 123 ? -6.545 -4.771 20.383 1.00 85.56 123 SER A C 1
ATOM 968 O O . SER A 1 123 ? -7.300 -5.128 21.295 1.00 85.56 123 SER A O 1
ATOM 970 N N . ASN A 1 124 ? -7.032 -4.297 19.234 1.00 83.25 124 ASN A N 1
ATOM 971 C CA . ASN A 1 124 ? -8.459 -4.140 18.970 1.00 83.25 124 ASN A CA 1
ATOM 972 C C . ASN A 1 124 ? -9.191 -5.482 18.888 1.00 83.25 124 ASN A C 1
ATOM 974 O O . ASN A 1 124 ? -10.268 -5.601 19.470 1.00 83.25 124 ASN A O 1
ATOM 978 N N . ILE A 1 125 ? -8.587 -6.491 18.260 1.00 80.06 125 ILE A N 1
ATOM 979 C CA . ILE A 1 125 ? -9.094 -7.869 18.212 1.00 80.06 125 ILE A CA 1
ATOM 980 C C . ILE A 1 125 ? -9.154 -8.466 19.623 1.00 80.06 125 ILE A C 1
ATOM 982 O O . ILE A 1 125 ? -10.193 -8.982 20.028 1.00 80.06 125 ILE A O 1
ATOM 986 N N . MET A 1 126 ? -8.079 -8.351 20.407 1.00 80.31 126 MET A N 1
ATOM 987 C CA . MET A 1 126 ? -8.014 -8.904 21.769 1.00 80.31 126 MET A CA 1
ATOM 988 C C . MET A 1 126 ? -9.030 -8.265 22.722 1.00 80.31 126 MET A C 1
ATOM 990 O O . MET A 1 126 ? -9.520 -8.911 23.645 1.00 80.31 126 MET A O 1
ATOM 994 N N . THR A 1 127 ? -9.366 -6.995 22.500 1.00 80.81 127 THR A N 1
ATOM 995 C CA . THR A 1 127 ? -10.332 -6.249 23.319 1.00 80.81 127 THR A CA 1
ATOM 996 C C . THR A 1 127 ? -11.74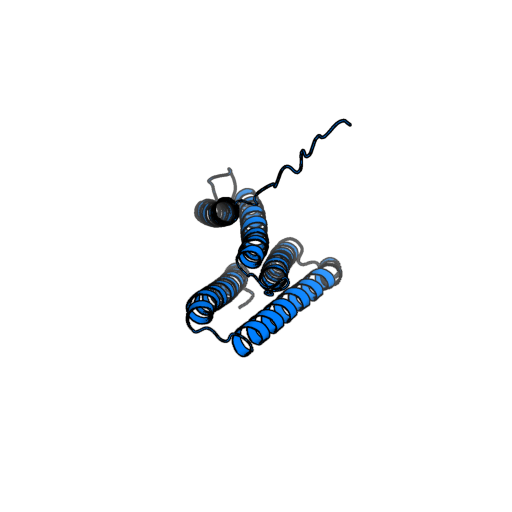1 -6.219 22.716 1.00 80.81 127 THR A C 1
ATOM 998 O O . THR A 1 127 ? -12.643 -5.587 23.282 1.00 80.81 127 THR A O 1
ATOM 1001 N N . ALA A 1 128 ? -11.966 -6.879 21.574 1.00 71.06 128 ALA A N 1
ATOM 1002 C CA . ALA A 1 128 ? -13.270 -6.950 20.932 1.00 71.06 128 ALA A CA 1
ATOM 1003 C C . ALA A 1 128 ? -14.186 -7.917 21.695 1.00 71.06 128 ALA A C 1
ATOM 1005 O O . ALA A 1 128 ? -13.971 -9.124 21.727 1.00 71.06 128 ALA A O 1
ATOM 1006 N N . LYS A 1 129 ? -15.273 -7.389 22.270 1.00 65.88 129 LYS A N 1
ATOM 1007 C CA . LYS A 1 129 ? -16.293 -8.201 22.958 1.00 65.88 129 LYS A CA 1
ATOM 1008 C C . LYS A 1 129 ? -17.241 -8.940 21.999 1.00 65.88 129 LYS A C 1
ATOM 1010 O O . LYS A 1 129 ? -17.987 -9.812 22.434 1.00 65.88 129 LYS A O 1
ATOM 1015 N N . THR A 1 130 ? -17.231 -8.613 20.702 1.00 66.88 130 THR A N 1
ATOM 1016 C CA . THR A 1 130 ? -18.283 -9.022 19.755 1.00 66.88 130 THR A CA 1
ATOM 1017 C C . THR A 1 130 ? -17.726 -9.862 18.603 1.00 66.88 130 THR A C 1
ATOM 1019 O O . THR A 1 130 ? -16.956 -9.365 17.782 1.00 66.88 130 THR A O 1
ATOM 1022 N N . LYS A 1 131 ? -18.200 -11.113 18.467 1.00 64.75 131 LYS A N 1
ATOM 1023 C CA . LYS A 1 131 ? -17.795 -12.062 17.402 1.00 64.75 131 LYS A CA 1
ATOM 1024 C C . LYS A 1 131 ? -17.967 -11.512 15.977 1.00 64.75 131 LYS A C 1
ATOM 1026 O O . LYS A 1 131 ? -17.167 -11.819 15.101 1.00 64.75 131 LYS A O 1
ATOM 1031 N N . LYS A 1 132 ? -18.981 -10.667 15.750 1.00 66.12 132 LYS A N 1
ATOM 1032 C CA . LYS A 1 132 ? -19.270 -10.048 14.442 1.00 66.12 132 LYS A CA 1
ATOM 1033 C C . LYS A 1 132 ? -18.145 -9.122 13.956 1.00 66.12 132 LYS A C 1
ATOM 1035 O O . LYS A 1 132 ? -17.913 -9.040 12.759 1.00 66.12 132 LYS A O 1
ATOM 1040 N N . LYS A 1 133 ? -17.438 -8.456 14.876 1.00 65.25 133 LYS A N 1
ATOM 1041 C CA . LYS A 1 133 ? -16.347 -7.526 14.551 1.00 65.25 133 LYS A CA 1
ATOM 1042 C C . LYS A 1 133 ? -15.081 -8.271 14.117 1.00 65.25 133 LYS A C 1
ATOM 1044 O O . LYS A 1 133 ? -14.496 -7.950 13.089 1.00 65.25 133 LYS A O 1
ATOM 1049 N N . LEU A 1 134 ? -14.752 -9.345 14.835 1.00 66.88 134 LEU A N 1
ATOM 1050 C CA . LEU A 1 134 ? -13.647 -10.249 14.501 1.00 66.88 134 LEU A CA 1
ATOM 1051 C C . LEU A 1 134 ? -13.805 -10.875 13.107 1.00 66.88 134 LEU A C 1
ATOM 1053 O O . LEU A 1 134 ? -12.835 -10.986 12.365 1.00 66.88 134 LEU A O 1
ATOM 1057 N N . LEU A 1 135 ? -15.039 -11.229 12.736 1.00 74.06 135 LEU A N 1
ATOM 1058 C CA . LEU A 1 135 ? -15.372 -11.825 11.438 1.00 74.06 135 LEU A CA 1
ATOM 1059 C C . LEU A 1 135 ? -15.098 -10.905 10.238 1.00 74.06 135 LEU A C 1
ATOM 1061 O O . LEU A 1 135 ? -14.894 -11.410 9.140 1.00 74.06 135 LEU A O 1
ATOM 1065 N N . VAL A 1 136 ? -15.092 -9.583 10.435 1.00 71.00 136 VAL A N 1
ATOM 1066 C CA . VAL A 1 136 ? -14.832 -8.600 9.368 1.00 71.00 136 VAL A CA 1
ATOM 1067 C C . VAL A 1 136 ? -13.373 -8.145 9.376 1.00 71.00 136 VAL A C 1
ATOM 1069 O O . VAL A 1 136 ? -12.765 -8.044 8.317 1.00 71.00 136 VAL A O 1
ATOM 1072 N N . GLU A 1 137 ? -12.784 -7.910 10.551 1.00 69.88 137 GLU A N 1
ATOM 1073 C CA . GLU A 1 137 ? -11.409 -7.398 10.653 1.00 69.88 137 GLU A CA 1
ATOM 1074 C C . GLU A 1 137 ? -10.361 -8.447 10.243 1.00 69.88 137 GLU A C 1
ATOM 1076 O O . GLU A 1 137 ? -9.414 -8.117 9.531 1.00 69.88 137 GLU A O 1
ATOM 1081 N N . ILE A 1 138 ? -10.539 -9.721 10.616 1.00 74.38 138 ILE A N 1
ATOM 1082 C CA . ILE A 1 138 ? -9.548 -10.779 10.347 1.00 74.38 138 ILE A CA 1
ATOM 1083 C C . ILE A 1 138 ? -9.318 -11.009 8.838 1.00 74.38 138 ILE A C 1
ATOM 1085 O O . ILE A 1 138 ? -8.160 -10.972 8.416 1.00 74.38 138 ILE A O 1
ATOM 1089 N N . PRO A 1 139 ? -10.353 -11.208 7.994 1.00 78.94 139 PRO A N 1
ATOM 1090 C CA . PRO A 1 139 ? -10.150 -11.414 6.558 1.00 78.94 139 PRO A CA 1
ATOM 1091 C C . PRO A 1 139 ? -9.475 -10.227 5.872 1.00 78.94 139 PRO A C 1
ATOM 1093 O O . PRO A 1 139 ? -8.650 -10.425 4.983 1.00 78.94 139 PRO A O 1
ATOM 1096 N N . ILE A 1 140 ? -9.797 -9.001 6.294 1.00 76.88 140 ILE A N 1
ATOM 1097 C CA . ILE A 1 140 ? -9.201 -7.777 5.746 1.00 76.88 140 ILE A CA 1
ATOM 1098 C C . ILE A 1 140 ? -7.705 -7.746 6.059 1.00 76.88 140 ILE A C 1
ATOM 1100 O O . ILE A 1 140 ? -6.903 -7.564 5.148 1.00 76.88 140 ILE A O 1
ATOM 1104 N N . ILE A 1 141 ? -7.319 -8.008 7.312 1.00 72.19 141 ILE A N 1
ATOM 1105 C CA . ILE A 1 141 ? -5.909 -8.050 7.727 1.00 72.19 141 ILE A CA 1
ATOM 1106 C C . ILE A 1 141 ? -5.145 -9.125 6.954 1.00 72.19 141 ILE A C 1
ATOM 1108 O O . ILE A 1 141 ? -4.070 -8.851 6.423 1.00 72.19 141 ILE A O 1
ATOM 1112 N N . ILE A 1 142 ? -5.705 -10.335 6.847 1.00 75.31 142 ILE A N 1
ATOM 1113 C CA . ILE A 1 142 ? -5.085 -11.442 6.105 1.00 75.31 142 ILE A CA 1
ATOM 1114 C C . ILE A 1 142 ? -4.909 -11.065 4.633 1.00 75.31 142 ILE A C 1
ATOM 1116 O O . ILE A 1 142 ? -3.850 -11.309 4.061 1.00 75.31 142 ILE A O 1
ATOM 1120 N N . THR A 1 143 ? -5.918 -10.439 4.027 1.00 77.38 143 THR A N 1
ATOM 1121 C CA . THR A 1 143 ? -5.877 -10.027 2.620 1.00 77.38 143 THR A CA 1
ATOM 1122 C C . THR A 1 143 ? -4.844 -8.927 2.403 1.00 77.38 143 THR A C 1
ATOM 1124 O O . THR A 1 143 ? -4.093 -8.973 1.435 1.00 77.38 143 THR A O 1
ATOM 1127 N N . GLN A 1 144 ? -4.751 -7.962 3.318 1.00 70.69 144 GLN A N 1
ATOM 1128 C CA . GLN A 1 144 ? -3.811 -6.850 3.224 1.00 70.69 144 GLN A CA 1
ATOM 1129 C C . GLN A 1 144 ? -2.360 -7.320 3.418 1.00 70.69 144 GLN A C 1
ATOM 1131 O O . GLN A 1 144 ? -1.481 -6.948 2.638 1.00 70.69 144 GLN A O 1
ATOM 1136 N N . LEU A 1 145 ? -2.109 -8.205 4.389 1.00 72.88 145 LEU A N 1
ATOM 1137 C CA . LEU A 1 145 ? -0.801 -8.838 4.583 1.00 72.88 145 LEU A CA 1
ATOM 1138 C C . LEU A 1 145 ? -0.436 -9.751 3.410 1.00 72.88 145 LEU A C 1
ATOM 1140 O O . LEU A 1 145 ? 0.673 -9.661 2.892 1.00 72.88 145 LEU A O 1
ATOM 1144 N N . GLY A 1 146 ? -1.373 -10.581 2.949 1.00 74.06 146 GLY A N 1
ATOM 1145 C CA . GLY A 1 146 ? -1.177 -11.469 1.805 1.00 74.06 146 GLY A CA 1
ATOM 1146 C C . GLY A 1 146 ? -0.856 -10.698 0.527 1.00 74.06 146 GLY A C 1
ATOM 1147 O O . GLY A 1 146 ? 0.130 -11.001 -0.140 1.00 74.06 146 GLY A O 1
ATOM 1148 N N . ALA A 1 147 ? -1.622 -9.647 0.223 1.00 73.25 147 ALA A N 1
ATOM 1149 C CA . ALA A 1 147 ? -1.375 -8.777 -0.924 1.00 73.25 147 ALA A CA 1
ATOM 1150 C C . ALA A 1 147 ? -0.005 -8.097 -0.836 1.00 73.25 147 ALA A C 1
ATOM 1152 O O . ALA A 1 147 ? 0.708 -8.027 -1.833 1.00 73.25 147 ALA A O 1
ATOM 1153 N N . THR A 1 148 ? 0.392 -7.657 0.359 1.00 68.19 148 THR A N 1
ATOM 1154 C CA . THR A 1 148 ? 1.712 -7.059 0.592 1.00 68.19 148 THR A CA 1
ATOM 1155 C C . THR A 1 148 ? 2.831 -8.063 0.343 1.00 68.19 148 THR A C 1
ATOM 1157 O O . THR A 1 148 ? 3.768 -7.757 -0.387 1.00 68.19 148 THR A O 1
ATOM 1160 N N . ILE A 1 149 ? 2.734 -9.269 0.909 1.00 73.19 149 ILE A N 1
ATOM 1161 C CA . ILE A 1 149 ? 3.737 -10.326 0.726 1.00 73.19 149 ILE A CA 1
ATOM 1162 C C . ILE A 1 149 ? 3.854 -10.691 -0.756 1.00 73.19 149 ILE A C 1
ATOM 1164 O O . ILE A 1 149 ? 4.964 -10.772 -1.274 1.00 73.19 149 ILE A O 1
ATOM 1168 N N . ILE A 1 150 ? 2.727 -10.855 -1.457 1.00 74.62 150 ILE A N 1
ATOM 1169 C CA . ILE A 1 150 ? 2.705 -11.158 -2.895 1.00 74.62 150 ILE A CA 1
ATOM 1170 C C . ILE A 1 150 ? 3.317 -10.011 -3.708 1.00 74.62 150 ILE A C 1
ATOM 1172 O O . ILE A 1 150 ? 4.089 -10.269 -4.628 1.00 74.62 150 ILE A O 1
ATOM 1176 N N . ALA A 1 151 ? 2.998 -8.757 -3.378 1.00 69.19 151 ALA A N 1
ATOM 1177 C CA . ALA A 1 151 ? 3.557 -7.590 -4.052 1.00 69.19 151 ALA A CA 1
ATOM 1178 C C . ALA A 1 151 ? 5.077 -7.502 -3.859 1.00 69.19 151 ALA A C 1
ATOM 1180 O O . ALA A 1 151 ? 5.803 -7.343 -4.837 1.00 69.19 151 ALA A O 1
ATOM 1181 N N . ILE A 1 152 ? 5.563 -7.678 -2.626 1.00 63.53 152 ILE A N 1
ATOM 1182 C CA . ILE A 1 152 ? 6.998 -7.716 -2.319 1.00 63.53 152 ILE A CA 1
ATOM 1183 C C . ILE A 1 152 ? 7.668 -8.870 -3.066 1.00 63.53 152 ILE A C 1
ATOM 1185 O O . ILE A 1 152 ? 8.689 -8.659 -3.708 1.00 63.53 152 ILE A O 1
ATOM 1189 N N . TYR A 1 153 ? 7.087 -10.071 -3.036 1.00 72.94 153 TYR A N 1
ATOM 1190 C CA . TYR A 1 153 ? 7.626 -11.234 -3.738 1.00 72.94 153 TYR A CA 1
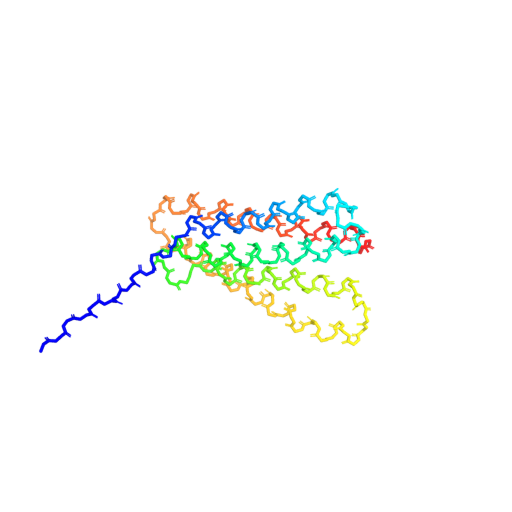ATOM 1191 C C . TYR A 1 153 ? 7.729 -10.995 -5.247 1.00 72.94 153 TYR A C 1
ATOM 1193 O O . TYR A 1 153 ? 8.781 -11.238 -5.831 1.00 72.94 153 TYR A O 1
ATOM 1201 N N . LYS A 1 154 ? 6.672 -10.461 -5.875 1.00 71.62 154 LYS A N 1
ATOM 1202 C CA . LYS A 1 154 ? 6.690 -10.119 -7.303 1.00 71.62 154 LYS A CA 1
ATOM 1203 C C . LYS A 1 154 ? 7.780 -9.112 -7.632 1.00 71.62 154 LYS A C 1
ATOM 1205 O O . LYS A 1 154 ? 8.486 -9.315 -8.608 1.00 71.62 154 LYS A O 1
ATOM 1210 N N . ILE A 1 155 ? 7.932 -8.064 -6.821 1.00 61.72 155 ILE A N 1
ATOM 1211 C CA . ILE A 1 155 ? 9.026 -7.105 -6.993 1.00 61.72 155 ILE A CA 1
ATOM 1212 C C . ILE A 1 155 ? 10.361 -7.848 -6.906 1.00 61.72 155 ILE A C 1
ATOM 1214 O O . ILE A 1 155 ? 11.158 -7.780 -7.826 1.00 61.72 155 ILE A O 1
ATOM 1218 N N . LEU A 1 156 ? 10.595 -8.624 -5.852 1.00 64.19 156 LEU A N 1
ATOM 1219 C CA . LEU A 1 156 ? 11.871 -9.310 -5.651 1.00 64.19 156 LEU A CA 1
ATOM 1220 C C . LEU A 1 156 ? 12.241 -10.263 -6.806 1.00 64.19 156 LEU A C 1
ATOM 1222 O O . LEU A 1 156 ? 13.402 -10.275 -7.218 1.00 64.19 156 LEU A O 1
ATOM 1226 N N . VAL A 1 157 ? 11.262 -10.980 -7.369 1.00 72.50 157 VAL A N 1
ATOM 1227 C CA . VAL A 1 157 ? 11.441 -11.858 -8.541 1.00 72.50 157 VAL A CA 1
ATOM 1228 C C . VAL A 1 157 ? 11.700 -11.061 -9.821 1.00 72.50 157 VAL A C 1
ATOM 1230 O O . VAL A 1 157 ? 12.661 -11.344 -10.534 1.00 72.50 157 VAL A O 1
ATOM 1233 N N . GLU A 1 158 ? 10.887 -10.042 -10.116 1.00 69.62 158 GLU A N 1
ATOM 1234 C CA . GLU A 1 158 ? 11.037 -9.222 -11.329 1.00 69.62 158 GLU A CA 1
ATOM 1235 C C . GLU A 1 158 ? 12.387 -8.482 -11.340 1.00 69.62 158 GLU A C 1
ATOM 1237 O O . GLU A 1 158 ? 12.983 -8.241 -12.391 1.00 69.62 158 GLU A O 1
ATOM 1242 N N . LEU A 1 159 ? 12.903 -8.170 -10.146 1.00 60.62 159 LEU A N 1
ATOM 1243 C CA . LEU A 1 159 ? 14.185 -7.504 -9.936 1.00 60.62 159 LEU A CA 1
ATOM 1244 C C . LEU A 1 159 ? 15.384 -8.456 -9.854 1.00 60.62 159 LEU A C 1
ATOM 1246 O O . LEU A 1 159 ? 16.510 -7.979 -9.716 1.00 60.62 159 LEU A O 1
ATOM 1250 N N . LYS A 1 160 ? 15.169 -9.776 -9.957 1.00 69.25 160 LYS A N 1
ATOM 1251 C CA . LYS A 1 160 ? 16.209 -10.816 -9.826 1.00 69.25 160 LYS A CA 1
ATOM 1252 C C . LYS A 1 160 ? 17.030 -10.702 -8.535 1.00 69.25 160 LYS A C 1
ATOM 1254 O O . LYS A 1 160 ? 18.231 -10.968 -8.531 1.00 69.25 160 LYS A O 1
ATOM 1259 N N . LEU A 1 161 ? 16.398 -10.262 -7.449 1.00 46.03 161 LEU A N 1
ATOM 1260 C CA . LEU A 1 161 ? 17.035 -10.166 -6.131 1.00 46.03 161 LEU A CA 1
ATOM 1261 C C . LEU A 1 161 ? 16.972 -11.493 -5.359 1.00 46.03 161 LEU A C 1
ATOM 1263 O O . LEU A 1 161 ? 17.685 -11.660 -4.370 1.00 46.03 161 LEU A O 1
ATOM 1267 N N . ILE A 1 162 ? 16.135 -12.421 -5.823 1.00 43.81 162 ILE A N 1
ATOM 1268 C CA . ILE A 1 162 ? 16.031 -13.820 -5.399 1.00 43.81 162 ILE A CA 1
ATOM 1269 C C . ILE A 1 162 ? 15.623 -14.668 -6.602 1.00 43.81 162 ILE A C 1
ATOM 1271 O O . ILE A 1 162 ? 15.012 -14.094 -7.536 1.00 43.81 162 ILE A O 1
#

Radius of gyration: 18.52 Å; chains: 1; bounding box: 55×50×48 Å

Secondary structure (DSSP, 8-state):
-------------HHHHHHHHHHHHHHHHHHHH-TTTTSSHHHHHHHHHHHHHHHHHHHHHHHHHTSSSS--SHHHHHHHHHHHHHHHHHHHH---HHHHHHHHHHHHHHHHHHHHHHHHHHHHHHT---HHHHHHHHHHHHHHHHHHHHHHHHHHHHTT--

pLDDT: mean 82.14, std 13.62, range [43.81, 96.94]

Foldseek 3Di:
DDDDPPPVPPVPPLVVLLVQLVVLQVVLVVLQVVCPPVPHNVVSPVSSLVSNLCSQLSNLVSVCVVDPDNCLLSNLQSNLLSLCSVLLVQCLVPVDPVSNVVSVVSNVSSVVSNVSSVVSNVVCLVPDPDPVVCVPSVVVVVVSVVVSVVVVVVSCVVSVVD

Sequence (162 aa):
MVNNNANINKKDDVPFGIGLSFSFIFLAIFIYMYPEYLGGSTVTIIFSSICILIGVMGLGIELNKLNERKNSGFDNLGIGLGLLFLWAILHYFFPYLLVNWLILIILFFAIIGIMSGLANLISNIMTAKTKKKLLVEIPIIITQLGATIIAIYKILVELKLI